Protein AF-A0A1I7VAX4-F1 (afdb_monomer_lite)

Foldseek 3Di:
DDPDQPLPPPCPPPPCSVVCCVPPSPVVVVVVCVVVVVVVVCCVVVVVVVVVVLVCLQLLHDPVRCVVCVVVCVVDVDDRDPQRPHRVLSVCLVQVVPPVDDSPPSPPDPDPDDDDVSSCVSVVVSVVVVD

InterPro domains:
  IPR039859 Palmitoyltransferase PFA4/ZDHHC16/ZDHHC20/ERF2-like [PTHR12246] (30-117)

pLDDT: mean 72.29, std 15.57, range [33.81, 97.62]

Structure (mmCIF, N/CA/C/O backbone):
data_AF-A0A1I7VAX4-F1
#
_entry.id   AF-A0A1I7VAX4-F1
#
loop_
_atom_site.group_PDB
_atom_site.id
_atom_site.type_symbol
_atom_site.label_atom_id
_atom_site.label_alt_id
_atom_site.label_comp_id
_atom_site.label_asym_id
_atom_site.label_entity_id
_atom_site.label_seq_id
_atom_site.pdbx_PDB_ins_code
_atom_site.Cartn_x
_atom_site.Cartn_y
_atom_site.Cartn_z
_atom_site.occupancy
_atom_site.B_iso_or_equiv
_atom_site.auth_seq_id
_atom_site.auth_comp_id
_atom_site.auth_asym_id
_atom_site.auth_atom_id
_atom_site.pdbx_PDB_model_num
ATOM 1 N N . MET A 1 1 ? 34.278 -14.606 -21.447 1.00 36.19 1 MET A N 1
ATOM 2 C CA . MET A 1 1 ? 32.809 -14.586 -21.288 1.00 36.19 1 MET A CA 1
ATOM 3 C C . MET A 1 1 ? 32.265 -13.530 -22.229 1.00 36.19 1 MET A C 1
ATOM 5 O O . MET A 1 1 ? 32.415 -12.346 -21.963 1.00 36.19 1 MET A O 1
ATOM 9 N N . SER A 1 2 ? 31.776 -13.953 -23.388 1.00 42.28 2 SER A N 1
ATOM 10 C CA . SER A 1 2 ? 31.262 -13.067 -24.431 1.00 42.28 2 SER A CA 1
ATOM 11 C C . SER A 1 2 ? 29.978 -12.419 -23.920 1.00 42.28 2 SER A C 1
ATOM 13 O O . SER A 1 2 ? 29.007 -13.123 -23.649 1.00 42.28 2 SER A O 1
ATOM 15 N N . VAL A 1 3 ? 29.982 -11.099 -23.735 1.00 48.50 3 VAL A N 1
ATOM 16 C CA . VAL A 1 3 ? 28.785 -10.342 -23.355 1.00 48.50 3 VAL A CA 1
ATOM 17 C C . VAL A 1 3 ? 27.817 -10.424 -24.529 1.00 48.50 3 VAL A C 1
ATOM 19 O O . VAL A 1 3 ? 27.985 -9.744 -25.538 1.00 48.50 3 VAL A O 1
ATOM 22 N N . VAL A 1 4 ? 26.840 -11.322 -24.435 1.00 54.28 4 VAL A N 1
ATOM 23 C CA . VAL A 1 4 ? 25.749 -11.397 -25.403 1.00 54.28 4 VAL A CA 1
ATOM 24 C C . VAL A 1 4 ? 24.975 -10.080 -25.285 1.00 54.28 4 VAL A C 1
ATOM 26 O O . VAL A 1 4 ? 24.513 -9.760 -24.187 1.00 54.28 4 VAL A O 1
ATOM 29 N N . PRO A 1 5 ? 24.846 -9.275 -26.355 1.00 57.50 5 PRO A N 1
ATOM 30 C CA . PRO A 1 5 ? 24.094 -8.032 -26.265 1.00 57.50 5 PRO A CA 1
ATOM 31 C C . PRO A 1 5 ? 22.640 -8.369 -25.909 1.00 57.50 5 PRO A C 1
ATOM 33 O O . PRO A 1 5 ? 22.054 -9.260 -26.522 1.00 57.50 5 PRO A O 1
ATOM 36 N N . TYR A 1 6 ? 22.046 -7.651 -24.946 1.00 57.22 6 TYR A N 1
ATOM 37 C CA . TYR A 1 6 ? 20.646 -7.816 -24.491 1.00 57.22 6 TYR A CA 1
ATOM 38 C C . TYR A 1 6 ? 19.641 -7.950 -25.661 1.00 57.22 6 TYR A C 1
ATOM 40 O O . TYR A 1 6 ? 18.642 -8.665 -25.577 1.00 57.22 6 TYR A O 1
ATOM 48 N N . CYS A 1 7 ? 19.969 -7.322 -26.792 1.00 57.69 7 CYS A N 1
ATOM 49 C CA . CYS A 1 7 ? 19.311 -7.405 -28.095 1.00 57.69 7 CYS A CA 1
ATOM 50 C C . CYS A 1 7 ? 19.153 -8.814 -28.707 1.00 57.69 7 CYS A C 1
ATOM 52 O O . CYS A 1 7 ? 18.308 -9.009 -29.588 1.00 57.69 7 CYS A O 1
ATOM 54 N N . ALA A 1 8 ? 19.953 -9.801 -28.301 1.00 57.69 8 ALA A N 1
ATOM 55 C CA . ALA A 1 8 ? 19.936 -11.141 -28.882 1.00 57.69 8 ALA A CA 1
ATOM 56 C C . ALA A 1 8 ? 18.881 -12.064 -28.252 1.00 57.69 8 ALA A C 1
ATOM 58 O O . ALA A 1 8 ? 18.288 -12.860 -28.975 1.00 57.69 8 ALA A O 1
ATOM 59 N N . GLN A 1 9 ? 18.619 -11.937 -26.945 1.00 59.72 9 GLN A N 1
ATOM 60 C CA . GLN A 1 9 ? 17.935 -12.990 -26.183 1.00 59.72 9 GLN A CA 1
ATOM 61 C C . GLN A 1 9 ? 16.553 -12.599 -25.637 1.00 59.72 9 GLN A C 1
ATOM 63 O O . GLN A 1 9 ? 15.679 -13.455 -25.570 1.00 59.72 9 GLN A O 1
ATOM 68 N N . HIS A 1 10 ? 16.314 -11.325 -25.296 1.00 61.53 10 HIS A N 1
ATOM 69 C CA . HIS A 1 10 ? 15.097 -10.919 -24.565 1.00 61.53 10 HIS A CA 1
ATOM 70 C C . HIS A 1 10 ? 14.034 -10.193 -25.411 1.00 61.53 10 HIS A C 1
ATOM 72 O O . HIS A 1 10 ? 12.956 -9.878 -24.912 1.00 61.53 10 HIS A O 1
ATOM 78 N N . LEU A 1 11 ? 14.330 -9.907 -26.685 1.00 63.66 11 LEU A N 1
ATOM 79 C CA . LEU A 1 11 ? 13.517 -9.031 -27.538 1.00 63.66 11 LEU A CA 1
ATOM 80 C C . LEU A 1 11 ? 13.087 -9.701 -28.855 1.00 63.66 11 LEU A C 1
ATOM 82 O O . LEU A 1 11 ? 12.992 -9.042 -29.887 1.00 63.66 11 LEU A O 1
ATOM 86 N N . SER A 1 12 ? 12.853 -11.016 -28.842 1.00 63.84 12 SER A N 1
ATOM 87 C CA . SER A 1 12 ? 12.431 -11.782 -30.027 1.00 63.84 12 SER A CA 1
ATOM 88 C C . SER A 1 12 ? 11.001 -11.472 -30.490 1.00 63.84 12 SER A C 1
ATOM 90 O O . SER A 1 12 ? 10.704 -11.665 -31.664 1.00 63.84 12 SER A O 1
ATOM 92 N N . LEU A 1 13 ? 10.137 -10.949 -29.609 1.00 72.12 13 LEU A N 1
ATOM 93 C CA . LEU A 1 13 ? 8.743 -10.595 -29.923 1.00 72.12 13 LEU A CA 1
ATOM 94 C C . LEU A 1 13 ? 8.529 -9.122 -30.327 1.00 72.12 13 LEU A C 1
ATOM 96 O O . LEU A 1 13 ? 7.404 -8.744 -30.648 1.00 72.12 13 LEU A O 1
ATOM 100 N N . ALA A 1 14 ? 9.560 -8.267 -30.306 1.00 71.19 14 ALA A N 1
ATOM 101 C CA . ALA A 1 14 ? 9.370 -6.845 -30.599 1.00 71.19 14 ALA A CA 1
ATOM 102 C C . ALA A 1 14 ? 9.435 -6.552 -32.114 1.00 71.19 14 ALA A C 1
ATOM 104 O O . ALA A 1 14 ? 10.460 -6.838 -32.739 1.00 71.19 14 ALA A O 1
ATOM 105 N N . PRO A 1 15 ? 8.413 -5.897 -32.702 1.00 69.69 15 PRO A N 1
ATOM 1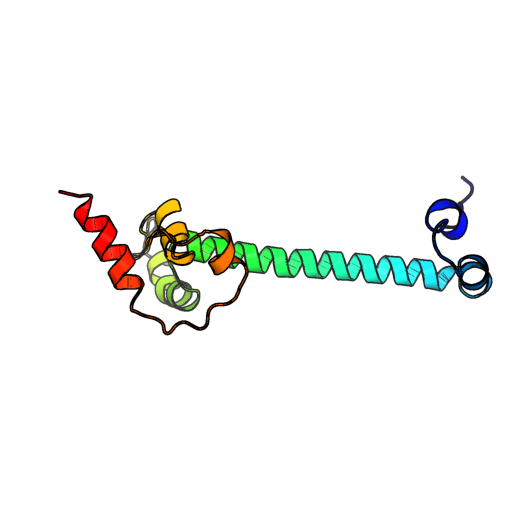06 C CA . PRO A 1 15 ? 8.332 -5.673 -34.150 1.00 69.69 15 PRO A CA 1
ATOM 107 C C . PRO A 1 15 ? 9.442 -4.775 -34.730 1.00 69.69 15 PRO A C 1
ATOM 109 O O . PRO A 1 15 ? 9.716 -4.840 -35.922 1.00 69.69 15 PRO A O 1
ATOM 112 N N . TRP A 1 16 ? 10.132 -3.981 -33.902 1.00 67.81 16 TRP A N 1
ATOM 113 C CA . TRP A 1 16 ? 11.152 -3.005 -34.333 1.00 67.81 16 TRP A CA 1
ATOM 114 C C . TRP A 1 16 ? 12.577 -3.343 -33.864 1.00 67.81 16 TRP A C 1
ATOM 116 O O . TRP A 1 16 ? 13.455 -2.477 -33.830 1.00 67.81 16 TRP A O 1
ATOM 126 N N . ARG A 1 17 ? 12.827 -4.606 -33.496 1.00 68.25 17 ARG A N 1
ATOM 127 C CA . ARG A 1 17 ? 14.089 -5.078 -32.897 1.00 68.25 17 ARG A CA 1
ATOM 128 C C . ARG A 1 17 ? 15.342 -4.658 -33.678 1.00 68.25 17 ARG A C 1
ATOM 130 O O . ARG A 1 17 ? 16.303 -4.193 -33.073 1.00 68.25 17 ARG A O 1
ATOM 137 N N . GLY A 1 18 ? 15.337 -4.820 -35.004 1.00 64.56 18 GLY A N 1
ATOM 138 C CA . GLY A 1 18 ? 16.506 -4.534 -35.846 1.00 64.56 18 GLY A CA 1
ATOM 139 C C . GLY A 1 18 ? 16.915 -3.059 -35.823 1.00 64.56 18 GLY A C 1
ATOM 140 O O . GLY A 1 18 ? 18.093 -2.745 -35.678 1.00 64.56 18 GLY A O 1
ATOM 141 N N . TRP A 1 19 ? 15.935 -2.155 -35.877 1.00 66.44 19 TRP A N 1
ATOM 142 C CA . TRP A 1 19 ? 16.170 -0.711 -35.842 1.00 66.44 19 TRP A CA 1
ATOM 143 C C . TRP A 1 19 ? 16.642 -0.241 -34.458 1.00 66.44 19 TRP A C 1
ATOM 145 O O . TRP A 1 19 ? 17.653 0.450 -34.351 1.00 66.44 19 TRP A O 1
ATOM 155 N N . LEU A 1 20 ? 15.981 -0.699 -33.388 1.00 65.69 20 LEU A N 1
ATOM 156 C CA . LEU A 1 20 ? 16.335 -0.366 -31.999 1.00 65.69 20 LEU A CA 1
ATOM 157 C C . LEU A 1 20 ? 17.767 -0.792 -31.639 1.00 65.69 20 LEU A C 1
ATOM 159 O O . LEU A 1 20 ? 18.507 -0.032 -31.014 1.00 65.69 20 LEU A O 1
ATOM 163 N N . CYS A 1 21 ? 18.169 -1.990 -32.067 1.00 67.75 21 CYS A N 1
ATOM 164 C CA . CYS A 1 21 ? 19.495 -2.530 -31.780 1.00 67.75 21 CYS A CA 1
ATOM 165 C C . CYS A 1 21 ? 20.604 -1.927 -32.651 1.00 67.75 21 CYS A C 1
ATOM 167 O O . CYS A 1 21 ? 21.754 -1.905 -32.219 1.00 67.75 21 CYS A O 1
ATOM 169 N N . SER A 1 22 ? 20.273 -1.414 -33.842 1.00 65.31 22 SER A N 1
ATOM 170 C CA . SER A 1 22 ? 21.236 -0.740 -34.719 1.00 65.31 22 SER A CA 1
ATOM 171 C C . SER A 1 22 ? 21.464 0.725 -34.348 1.00 65.31 22 SER A C 1
ATOM 173 O O . SER A 1 22 ? 22.551 1.238 -34.599 1.00 65.31 22 SER A O 1
ATOM 175 N N . LEU A 1 23 ? 20.457 1.413 -33.803 1.00 66.44 23 LEU A N 1
ATOM 176 C CA . LEU A 1 23 ? 20.520 2.861 -33.606 1.00 66.44 23 LEU A CA 1
ATOM 177 C C . LEU A 1 23 ? 20.985 3.253 -32.194 1.00 66.44 23 LEU A C 1
ATOM 179 O O . LEU A 1 23 ? 21.655 4.271 -32.049 1.00 66.44 23 LEU A O 1
ATOM 183 N N . VAL A 1 24 ? 20.645 2.478 -31.150 1.00 66.00 24 VAL A N 1
ATOM 184 C CA . VAL A 1 24 ? 20.886 2.883 -29.746 1.00 66.00 24 VAL A CA 1
ATOM 185 C C . VAL A 1 24 ? 21.041 1.700 -28.762 1.00 66.00 24 VAL A C 1
ATOM 187 O O . VAL A 1 24 ? 20.249 1.533 -27.830 1.00 66.00 24 VAL A O 1
ATOM 190 N N . PRO A 1 25 ? 22.101 0.877 -28.889 1.00 65.31 25 PRO A N 1
ATOM 191 C CA . PRO A 1 25 ? 22.306 -0.295 -28.024 1.00 65.31 25 PRO A CA 1
ATOM 192 C C . PRO A 1 25 ? 22.528 0.067 -26.541 1.00 65.31 25 PRO A C 1
ATOM 194 O O . PRO A 1 25 ? 22.026 -0.614 -25.642 1.00 65.31 25 PRO A O 1
ATOM 197 N N . ASN A 1 26 ? 23.228 1.174 -26.271 1.00 65.25 26 ASN A N 1
ATOM 198 C CA . ASN A 1 26 ? 23.530 1.618 -24.905 1.00 65.25 26 ASN A CA 1
ATOM 199 C C . ASN A 1 26 ? 22.332 2.305 -24.230 1.00 65.25 26 ASN A C 1
ATOM 201 O O . ASN A 1 26 ? 22.113 2.116 -23.036 1.00 65.25 26 ASN A O 1
ATOM 205 N N . LEU A 1 27 ? 21.521 3.065 -24.980 1.00 68.19 27 LEU A N 1
ATOM 206 C CA . LEU A 1 27 ? 20.349 3.742 -24.410 1.00 68.19 27 LEU A CA 1
ATOM 207 C C . LEU A 1 27 ? 19.220 2.764 -24.084 1.00 68.19 27 LEU A C 1
ATOM 209 O O . LEU A 1 27 ? 18.545 2.957 -23.078 1.00 68.19 27 LEU A O 1
ATOM 213 N N . LEU A 1 28 ? 19.035 1.702 -24.879 1.00 72.00 28 LEU A N 1
ATOM 214 C CA . LEU A 1 28 ? 17.999 0.699 -24.619 1.00 72.00 28 LEU A CA 1
ATOM 215 C C . LEU A 1 28 ? 18.229 -0.011 -23.276 1.00 72.00 28 LEU A C 1
ATOM 217 O O . LEU A 1 28 ? 17.300 -0.164 -22.487 1.00 72.00 28 LEU A O 1
ATOM 221 N N . THR A 1 29 ? 19.479 -0.383 -22.989 1.00 73.44 29 THR A N 1
ATOM 222 C CA . THR A 1 29 ? 19.853 -1.025 -21.719 1.00 73.44 29 THR A CA 1
ATOM 223 C C . THR A 1 29 ? 19.641 -0.071 -20.540 1.00 73.44 29 THR A C 1
ATOM 225 O O . THR A 1 29 ? 19.002 -0.442 -19.557 1.00 73.44 29 THR A O 1
ATOM 228 N N . SER A 1 30 ? 20.088 1.184 -20.657 1.00 79.81 30 SER A N 1
ATOM 229 C CA . SER A 1 30 ? 19.883 2.208 -19.622 1.00 79.81 30 SER A CA 1
ATOM 230 C C . SER A 1 30 ? 18.403 2.524 -19.380 1.00 79.81 30 SER A C 1
ATOM 232 O O . SER A 1 30 ? 17.992 2.676 -18.232 1.00 79.81 30 SER A O 1
ATOM 234 N N . TYR A 1 31 ? 17.588 2.576 -20.437 1.00 83.50 31 TYR A N 1
ATOM 235 C CA . TYR A 1 31 ? 16.145 2.809 -20.348 1.00 83.50 31 TYR A CA 1
ATOM 236 C C . TYR A 1 31 ? 15.423 1.664 -19.634 1.00 83.50 31 TYR A C 1
ATOM 238 O O . TYR A 1 31 ? 14.620 1.908 -18.738 1.00 83.50 31 TYR A O 1
ATOM 246 N N . ILE A 1 32 ? 15.743 0.415 -19.981 1.00 82.56 32 ILE A N 1
ATOM 247 C CA . ILE A 1 32 ? 15.177 -0.767 -19.321 1.00 82.56 32 ILE A CA 1
ATOM 248 C C . ILE A 1 32 ? 15.547 -0.758 -17.833 1.00 82.56 32 ILE A C 1
ATOM 250 O O . ILE A 1 32 ? 14.658 -0.849 -16.987 1.00 82.56 32 ILE A O 1
ATOM 254 N N . CYS A 1 33 ? 16.828 -0.568 -17.497 1.00 85.06 33 CYS A N 1
ATOM 255 C CA . CYS A 1 33 ? 17.269 -0.463 -16.104 1.00 85.06 33 CYS A CA 1
ATOM 256 C C . CYS A 1 33 ? 16.537 0.657 -15.350 1.00 85.06 33 CYS A C 1
ATOM 258 O O . CYS A 1 33 ? 16.126 0.461 -14.208 1.00 85.06 33 CYS A O 1
ATOM 260 N N . PHE A 1 34 ? 16.325 1.806 -15.995 1.00 89.00 34 PHE A N 1
ATOM 261 C CA . PHE A 1 34 ? 15.595 2.927 -15.411 1.00 89.00 34 PHE A CA 1
ATOM 262 C C . PHE A 1 34 ? 14.119 2.596 -15.149 1.00 89.00 34 PHE A C 1
ATOM 264 O O . PHE A 1 34 ? 13.641 2.814 -14.039 1.00 89.00 34 PHE A O 1
ATOM 271 N N . VAL A 1 35 ? 13.401 2.033 -16.126 1.00 91.50 35 VAL A N 1
ATOM 272 C CA . VAL A 1 35 ? 11.972 1.695 -15.987 1.00 91.50 35 VAL A CA 1
ATOM 273 C C . VAL A 1 35 ? 11.755 0.621 -14.923 1.00 91.50 35 VAL A C 1
ATOM 275 O O . VAL A 1 35 ? 10.890 0.786 -14.063 1.00 91.50 35 VAL A O 1
ATOM 278 N N . TYR A 1 36 ? 12.553 -0.450 -14.933 1.00 89.06 36 TYR A N 1
ATOM 279 C CA . TYR A 1 36 ? 12.465 -1.491 -13.905 1.00 89.06 36 TYR A CA 1
ATOM 280 C C . TYR A 1 36 ? 12.869 -0.965 -12.524 1.00 89.06 36 TYR A C 1
ATOM 282 O O . TYR A 1 36 ? 12.214 -1.297 -11.536 1.00 89.06 36 TYR A O 1
ATOM 290 N N . GLY A 1 37 ? 13.891 -0.107 -12.446 1.00 94.38 37 GLY A N 1
ATOM 291 C CA . GLY A 1 37 ? 14.290 0.547 -11.200 1.00 94.38 37 GLY A CA 1
ATOM 292 C C . GLY A 1 37 ? 13.188 1.444 -10.634 1.00 94.38 37 GLY A C 1
ATOM 293 O 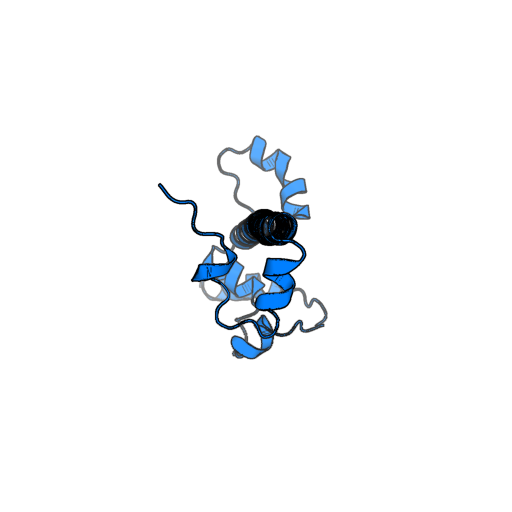O . GLY A 1 37 ? 12.881 1.371 -9.445 1.00 94.38 37 GLY A O 1
ATOM 294 N N . LEU A 1 38 ? 12.536 2.235 -11.486 1.00 96.44 38 LEU A N 1
ATOM 295 C CA . LEU A 1 38 ? 11.419 3.097 -11.104 1.00 96.44 38 LEU A CA 1
ATOM 296 C C . LEU A 1 38 ? 10.213 2.264 -10.652 1.00 96.44 38 LEU A C 1
ATOM 298 O O . LEU A 1 38 ? 9.641 2.541 -9.599 1.00 96.44 38 LEU A O 1
ATOM 302 N N . ALA A 1 39 ? 9.857 1.212 -11.392 1.00 96.62 39 ALA A N 1
ATOM 303 C CA . ALA A 1 39 ? 8.774 0.307 -11.013 1.00 96.62 39 ALA A CA 1
ATOM 304 C C . ALA A 1 39 ? 9.036 -0.363 -9.654 1.00 96.62 39 ALA A C 1
ATOM 306 O O . ALA A 1 39 ? 8.140 -0.406 -8.810 1.00 96.62 39 ALA A O 1
ATOM 307 N N . ALA A 1 40 ? 10.266 -0.825 -9.408 1.00 96.31 40 ALA A N 1
ATOM 308 C CA . ALA A 1 40 ? 10.663 -1.394 -8.122 1.00 96.31 40 ALA A CA 1
ATOM 309 C C . ALA A 1 40 ? 10.594 -0.358 -6.988 1.00 96.31 40 ALA A C 1
ATOM 311 O O . ALA A 1 40 ? 10.064 -0.652 -5.917 1.00 96.31 40 ALA A O 1
ATOM 312 N N . LEU A 1 41 ? 11.064 0.870 -7.228 1.00 97.50 41 LEU A N 1
ATOM 313 C CA . LEU A 1 41 ? 10.990 1.960 -6.254 1.00 97.50 41 LEU A CA 1
ATOM 314 C C . LEU A 1 41 ? 9.537 2.286 -5.883 1.00 97.50 41 LEU A C 1
ATOM 316 O O . LEU A 1 41 ? 9.206 2.374 -4.700 1.00 97.50 41 LEU A O 1
ATOM 320 N N . LEU A 1 42 ? 8.661 2.422 -6.881 1.00 97.62 42 LEU A N 1
ATOM 321 C CA . LEU A 1 42 ? 7.235 2.656 -6.655 1.00 97.62 42 LEU A CA 1
ATOM 322 C C . LEU A 1 42 ? 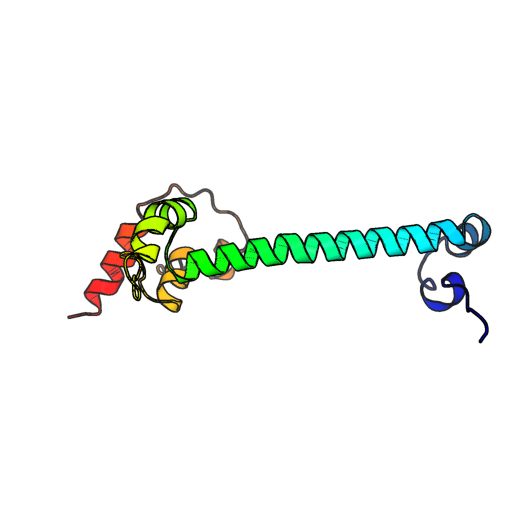6.593 1.503 -5.889 1.00 97.62 42 LEU A C 1
ATOM 324 O O . LEU A 1 42 ? 5.839 1.749 -4.950 1.00 97.62 42 LEU A O 1
ATOM 328 N N . PHE A 1 43 ? 6.916 0.260 -6.249 1.00 97.25 43 PHE A N 1
ATOM 329 C CA . PHE A 1 43 ? 6.419 -0.919 -5.549 1.00 97.25 43 PHE A CA 1
ATOM 330 C C . PHE A 1 43 ? 6.807 -0.903 -4.065 1.00 97.25 43 PHE A C 1
ATOM 332 O O . PHE A 1 43 ? 5.964 -1.171 -3.212 1.00 97.25 43 PHE A O 1
ATOM 339 N N . ILE A 1 44 ? 8.047 -0.523 -3.740 1.00 97.19 44 ILE A N 1
ATOM 340 C CA . ILE A 1 44 ? 8.514 -0.419 -2.351 1.00 97.19 44 ILE A CA 1
ATOM 341 C C . ILE A 1 44 ? 7.773 0.694 -1.605 1.00 97.19 44 ILE A C 1
ATOM 343 O O . ILE A 1 44 ? 7.228 0.445 -0.531 1.00 97.19 44 ILE A O 1
ATOM 347 N N . ILE A 1 45 ? 7.713 1.906 -2.165 1.00 97.38 45 ILE A N 1
ATOM 348 C CA . ILE A 1 45 ? 7.086 3.061 -1.501 1.00 97.38 45 ILE A CA 1
ATOM 349 C C . ILE A 1 45 ? 5.595 2.801 -1.260 1.00 97.38 45 ILE A C 1
ATOM 351 O O . ILE A 1 45 ? 5.104 2.958 -0.139 1.00 97.38 45 ILE A O 1
ATOM 355 N N . LEU A 1 46 ? 4.876 2.366 -2.296 1.00 97.19 46 LEU A N 1
ATOM 356 C CA . LEU A 1 46 ? 3.448 2.069 -2.201 1.00 97.19 46 LEU A CA 1
ATOM 357 C C . LEU A 1 46 ? 3.189 0.852 -1.314 1.00 97.19 46 LEU A C 1
ATOM 359 O O . LEU A 1 46 ? 2.230 0.862 -0.547 1.00 97.19 46 LEU A O 1
ATOM 363 N N . GLY A 1 47 ? 4.052 -0.164 -1.366 1.00 96.38 47 GLY A N 1
ATOM 364 C CA . GLY A 1 47 ? 3.967 -1.342 -0.510 1.00 96.38 47 GLY A CA 1
ATOM 365 C C . GLY A 1 47 ? 4.128 -0.997 0.970 1.00 96.38 47 GLY A C 1
ATOM 366 O O . GLY A 1 47 ? 3.310 -1.415 1.788 1.00 96.38 47 GLY A O 1
ATOM 367 N N . MET A 1 48 ? 5.121 -0.174 1.322 1.00 96.50 48 MET A N 1
ATOM 368 C CA . MET A 1 48 ? 5.312 0.311 2.694 1.00 96.50 48 MET A CA 1
ATOM 369 C C . MET A 1 48 ? 4.130 1.160 3.162 1.00 96.50 48 MET A C 1
ATOM 371 O O . MET A 1 48 ? 3.636 0.978 4.276 1.00 96.50 48 MET A O 1
ATOM 375 N N . PHE A 1 49 ? 3.642 2.058 2.305 1.00 95.25 49 PHE A N 1
ATOM 376 C CA . PHE A 1 49 ? 2.477 2.876 2.619 1.00 95.25 49 PHE A CA 1
ATOM 377 C C . PHE A 1 49 ? 1.218 2.018 2.813 1.00 95.25 49 PHE A C 1
ATOM 379 O O . PHE A 1 49 ? 0.480 2.207 3.780 1.00 95.25 49 PHE A O 1
ATOM 386 N N . ALA A 1 50 ? 0.989 1.022 1.957 1.00 93.56 50 ALA A N 1
ATOM 387 C CA . ALA A 1 50 ? -0.115 0.080 2.098 1.00 93.56 50 ALA A CA 1
ATOM 388 C C . ALA A 1 50 ? 0.009 -0.742 3.388 1.00 93.56 50 ALA A C 1
ATOM 390 O O . ALA A 1 50 ? -0.961 -0.843 4.135 1.00 93.56 50 ALA A O 1
ATOM 391 N N . ALA A 1 51 ? 1.199 -1.263 3.702 1.00 93.62 51 ALA A N 1
ATOM 392 C CA . ALA A 1 51 ? 1.454 -2.000 4.939 1.00 93.62 51 ALA A CA 1
ATOM 393 C C . ALA A 1 51 ? 1.157 -1.163 6.188 1.00 93.62 51 ALA A C 1
ATOM 395 O O . ALA A 1 51 ? 0.540 -1.658 7.132 1.00 93.62 51 ALA A O 1
ATOM 396 N N . TRP A 1 52 ? 1.516 0.121 6.168 1.00 93.00 52 TRP A N 1
ATOM 397 C CA . TRP A 1 52 ? 1.174 1.045 7.244 1.00 93.00 52 TRP A CA 1
ATOM 398 C C . TRP A 1 52 ? -0.341 1.209 7.411 1.00 93.00 52 TRP A C 1
ATOM 400 O O . TRP A 1 52 ? -0.858 1.132 8.524 1.00 93.00 52 TRP A O 1
ATOM 410 N N . ASN A 1 53 ? -1.075 1.361 6.308 1.00 91.06 53 ASN A N 1
ATOM 411 C CA . A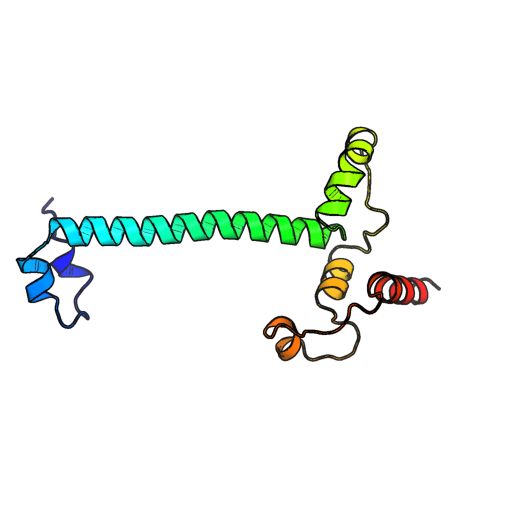SN A 1 53 ? -2.536 1.442 6.346 1.00 91.06 53 ASN A CA 1
ATOM 412 C C . ASN A 1 53 ? -3.170 0.134 6.851 1.00 91.06 53 ASN A C 1
ATOM 414 O O . ASN A 1 53 ? -4.076 0.180 7.679 1.00 91.06 53 ASN A O 1
ATOM 418 N N . MET A 1 54 ? -2.661 -1.028 6.432 1.00 89.88 54 MET A N 1
ATOM 419 C CA . MET A 1 54 ? -3.110 -2.335 6.935 1.00 89.88 54 MET A CA 1
ATOM 420 C C . MET A 1 54 ? -2.903 -2.476 8.448 1.00 89.88 54 MET A C 1
ATOM 422 O O . MET A 1 54 ? -3.750 -3.041 9.140 1.00 89.88 54 MET A O 1
ATOM 426 N N . TYR A 1 55 ? -1.796 -1.943 8.969 1.00 90.38 55 TYR A N 1
ATOM 427 C CA . TYR A 1 55 ? -1.511 -1.915 10.402 1.00 90.38 55 TYR A CA 1
ATOM 428 C C . TYR A 1 55 ? -2.454 -0.983 11.180 1.00 90.38 55 TYR A C 1
ATOM 430 O O . TYR A 1 55 ? -2.917 -1.333 12.261 1.00 90.38 55 TYR A O 1
ATOM 438 N N . LEU A 1 56 ? -2.793 0.185 10.636 1.00 88.50 56 LEU A N 1
ATOM 439 C CA . LEU A 1 56 ? -3.770 1.077 11.270 1.00 88.50 56 LEU A CA 1
ATOM 440 C C . LEU A 1 56 ? -5.168 0.443 11.321 1.00 88.50 56 LEU A C 1
ATOM 442 O O . LEU A 1 56 ? -5.815 0.449 12.371 1.00 88.50 56 LEU A O 1
ATOM 446 N N . ILE A 1 57 ? -5.589 -0.188 10.218 1.00 86.75 57 ILE A N 1
ATOM 447 C CA . ILE A 1 57 ? -6.858 -0.924 10.140 1.00 86.75 57 ILE A CA 1
ATOM 448 C C . ILE A 1 57 ? -6.884 -2.054 11.168 1.00 86.75 57 ILE A C 1
ATOM 450 O O . ILE A 1 57 ? -7.890 -2.231 11.846 1.00 86.75 57 ILE A O 1
ATOM 454 N N . SER A 1 58 ? -5.786 -2.796 11.333 1.00 85.88 58 SER A N 1
ATOM 455 C CA . SER A 1 58 ? -5.754 -3.938 12.248 1.00 85.88 58 SER A CA 1
ATOM 456 C C . SER A 1 58 ? -5.897 -3.563 13.725 1.00 85.88 58 SER A C 1
ATOM 458 O O . SER A 1 58 ? -6.407 -4.380 14.487 1.00 85.88 58 SER A O 1
ATOM 460 N N . ILE A 1 59 ? -5.513 -2.344 14.118 1.00 84.12 59 ILE A N 1
ATOM 461 C CA . ILE A 1 59 ? -5.685 -1.808 15.484 1.00 84.12 59 ILE A CA 1
ATOM 462 C C . ILE A 1 59 ? -7.041 -1.091 15.638 1.00 84.12 59 ILE A C 1
ATOM 464 O O . ILE A 1 59 ? -7.464 -0.794 16.753 1.00 84.12 59 ILE A O 1
ATOM 468 N N . GLY A 1 60 ? -7.751 -0.835 14.535 1.00 81.00 60 GLY A N 1
ATOM 469 C CA . GLY A 1 60 ? -9.028 -0.120 14.551 1.00 81.00 60 GLY A CA 1
ATOM 470 C C . GLY A 1 60 ? -8.870 1.394 14.727 1.00 81.00 60 GLY A C 1
ATOM 471 O O . GLY A 1 60 ? -9.774 2.053 15.244 1.00 81.00 60 GLY A O 1
ATOM 472 N N . GLU A 1 61 ? -7.730 1.959 14.314 1.00 84.00 61 GLU A N 1
ATOM 473 C CA . GLU A 1 61 ? -7.440 3.394 14.428 1.00 84.00 61 GLU A CA 1
ATOM 474 C C . GLU A 1 61 ? -7.257 4.067 13.074 1.00 84.00 61 GLU A C 1
ATOM 476 O O . GLU A 1 61 ? -6.741 3.485 12.121 1.00 84.00 61 GLU A O 1
ATOM 481 N N . THR A 1 62 ? -7.627 5.344 13.005 1.00 85.75 62 THR A N 1
ATOM 482 C CA . THR A 1 62 ? -7.240 6.206 11.886 1.00 85.75 62 THR A CA 1
ATOM 483 C C . THR A 1 62 ? -5.841 6.784 12.117 1.00 85.75 62 THR A C 1
ATOM 485 O O . THR A 1 62 ? -5.349 6.822 13.243 1.00 85.75 62 THR A O 1
ATOM 488 N N . PHE A 1 63 ? -5.179 7.279 11.065 1.00 86.19 63 PHE A N 1
ATOM 489 C CA . PHE A 1 63 ? -3.867 7.928 11.211 1.00 86.19 63 PHE A CA 1
ATOM 490 C C . PHE A 1 63 ? -3.907 9.135 12.167 1.00 86.19 63 PHE A C 1
ATOM 492 O O . PHE A 1 63 ? -2.968 9.355 12.933 1.00 86.19 63 PHE A O 1
ATOM 499 N N . VAL A 1 64 ? -5.013 9.884 12.155 1.00 86.31 64 VAL A N 1
ATOM 500 C CA . VAL A 1 64 ? -5.246 11.017 13.062 1.00 86.31 64 VAL A CA 1
ATOM 501 C C . VAL A 1 64 ? -5.371 10.532 14.508 1.00 86.31 64 VAL A C 1
ATOM 503 O O . VAL A 1 64 ? -4.672 11.048 15.380 1.00 86.31 64 VAL A O 1
ATOM 506 N N . ASP A 1 65 ? -6.169 9.488 14.753 1.00 85.31 65 ASP A N 1
ATOM 507 C CA . ASP A 1 65 ? -6.297 8.884 16.087 1.00 85.31 65 ASP A CA 1
ATOM 508 C C . ASP A 1 65 ? -4.950 8.330 16.582 1.00 85.31 65 ASP A C 1
ATOM 510 O O . ASP A 1 65 ? -4.561 8.550 17.728 1.00 85.31 65 ASP A O 1
ATOM 514 N N . TYR A 1 66 ? -4.181 7.672 15.707 1.00 86.94 66 TYR A N 1
ATOM 515 C CA . TYR A 1 66 ? -2.856 7.128 16.023 1.00 86.94 66 TYR A CA 1
ATOM 516 C C . TYR A 1 66 ? -1.890 8.216 16.527 1.00 86.94 66 TYR A C 1
ATOM 518 O O . TYR A 1 66 ? -1.108 7.977 17.459 1.00 86.94 66 TYR A O 1
ATOM 526 N N . LEU A 1 67 ? -1.927 9.400 15.904 1.00 87.06 67 LEU A N 1
ATOM 527 C CA . LEU A 1 67 ? -1.135 10.572 16.288 1.00 87.06 67 LEU A CA 1
ATOM 528 C C . LEU A 1 67 ? -1.595 11.144 17.630 1.00 87.06 67 LEU A C 1
ATOM 530 O O . LEU A 1 67 ? -0.755 11.405 18.493 1.00 87.06 67 LEU A O 1
ATOM 534 N N . GLN A 1 68 ? -2.906 11.278 17.830 1.00 87.50 68 GLN A N 1
ATOM 535 C CA . GLN A 1 68 ? -3.481 11.768 19.083 1.00 87.50 68 GLN A CA 1
ATOM 536 C C . GLN A 1 68 ? -3.160 10.837 20.263 1.00 87.50 68 GLN A C 1
ATOM 538 O O . GLN A 1 68 ? -2.839 11.293 21.362 1.00 87.50 68 GLN A O 1
ATOM 543 N N . HIS A 1 69 ? -3.155 9.523 20.037 1.00 85.06 69 HIS A N 1
ATOM 544 C CA . HIS A 1 69 ? -2.848 8.535 21.070 1.00 85.06 69 HIS A CA 1
ATOM 545 C C . HIS A 1 69 ? -1.348 8.273 21.288 1.00 85.06 69 HIS A C 1
ATOM 547 O O . HIS A 1 69 ? -0.969 7.447 22.128 1.00 85.06 69 HIS A O 1
ATOM 553 N N . ARG A 1 70 ? -0.459 8.967 20.567 1.00 85.06 70 ARG A N 1
ATOM 554 C CA . ARG A 1 70 ? 0.997 8.753 20.641 1.00 85.06 70 ARG A CA 1
ATOM 555 C C . ARG A 1 70 ? 1.555 8.936 22.055 1.00 85.06 70 ARG A C 1
ATOM 557 O O . ARG A 1 70 ? 2.457 8.199 22.458 1.00 85.06 70 ARG A O 1
ATOM 564 N N . ASP A 1 71 ? 1.036 9.902 22.804 1.00 84.56 71 ASP A N 1
ATOM 565 C CA . ASP A 1 71 ? 1.536 10.209 24.148 1.00 84.56 71 ASP A CA 1
ATOM 566 C C . ASP A 1 71 ? 1.003 9.234 25.202 1.00 84.56 71 ASP A C 1
ATOM 568 O O . ASP A 1 71 ? 1.740 8.841 26.107 1.00 84.56 71 ASP A O 1
ATOM 572 N N . TYR A 1 72 ? -0.228 8.745 25.034 1.00 83.81 72 TYR A N 1
ATOM 573 C CA . TYR A 1 72 ? -0.796 7.690 25.876 1.00 83.81 72 TYR A CA 1
ATOM 574 C C . TYR A 1 72 ? -0.034 6.370 25.715 1.00 83.81 72 TYR A C 1
ATOM 576 O O . TYR A 1 72 ? 0.321 5.744 26.715 1.00 83.81 72 TYR A O 1
ATOM 584 N N . ARG A 1 73 ? 0.326 5.997 24.479 1.00 80.19 73 ARG A N 1
ATOM 585 C CA . ARG A 1 73 ? 1.146 4.803 24.209 1.00 80.19 73 ARG A CA 1
ATOM 586 C C . ARG A 1 73 ? 2.548 4.862 24.789 1.00 80.19 73 ARG A C 1
ATOM 588 O O . ARG A 1 73 ? 3.073 3.838 25.202 1.00 80.19 73 ARG A O 1
ATOM 595 N N . ARG A 1 74 ? 3.160 6.047 24.838 1.00 82.19 74 ARG A N 1
ATOM 596 C CA . ARG A 1 74 ? 4.471 6.206 25.484 1.00 82.19 74 ARG A CA 1
ATOM 597 C C . ARG A 1 74 ? 4.392 6.058 27.003 1.00 82.19 74 ARG A C 1
ATOM 599 O O . ARG A 1 74 ? 5.360 5.618 27.609 1.00 82.19 74 ARG A O 1
ATOM 606 N N . ARG A 1 75 ? 3.258 6.418 27.613 1.00 83.56 75 ARG A N 1
ATOM 607 C CA . ARG A 1 75 ? 3.055 6.332 29.069 1.00 83.56 75 ARG A CA 1
ATOM 608 C C . ARG A 1 75 ? 2.597 4.952 29.539 1.00 83.56 75 ARG A C 1
ATOM 610 O O . ARG A 1 75 ? 2.915 4.568 30.658 1.00 83.56 75 ARG A O 1
ATOM 617 N N . GLN A 1 76 ? 1.859 4.209 28.717 1.00 81.06 76 GLN A N 1
ATOM 618 C CA . GLN A 1 76 ? 1.342 2.887 29.068 1.00 81.06 76 GLN A CA 1
ATOM 619 C C . GLN A 1 76 ? 1.998 1.792 28.223 1.00 81.06 76 GLN A C 1
ATOM 621 O O . GLN A 1 76 ? 1.732 1.668 27.032 1.00 81.06 76 GLN A O 1
ATOM 626 N N . GLN A 1 77 ? 2.780 0.929 28.880 1.00 69.00 77 GLN A N 1
ATOM 627 C CA . GLN A 1 77 ? 3.458 -0.225 28.268 1.00 69.00 77 GLN A CA 1
ATOM 628 C C . GLN A 1 77 ? 2.519 -1.180 27.508 1.00 69.00 77 GLN A C 1
ATOM 630 O O . GLN A 1 77 ? 2.956 -1.871 26.594 1.00 69.00 77 GLN A O 1
ATOM 635 N N . ARG A 1 78 ? 1.230 -1.226 27.872 1.00 75.69 78 ARG A N 1
ATOM 636 C CA . ARG A 1 78 ? 0.232 -2.122 27.267 1.00 75.69 78 ARG A CA 1
ATOM 637 C C . ARG A 1 78 ? -1.038 -1.387 26.850 1.00 75.69 78 ARG A C 1
ATOM 639 O O . ARG A 1 78 ? -2.145 -1.874 27.064 1.00 75.69 78 ARG A O 1
ATOM 646 N N . TRP A 1 79 ? -0.870 -0.189 26.295 1.00 73.88 79 TRP A N 1
ATOM 647 C CA . TRP A 1 79 ? -1.992 0.583 25.781 1.00 73.88 79 TRP A CA 1
ATOM 648 C C . TRP A 1 79 ? -2.643 -0.139 24.600 1.00 73.88 79 TRP A C 1
ATOM 650 O O . TRP A 1 79 ? -1.973 -0.513 23.634 1.00 73.88 79 TRP A O 1
ATOM 660 N N . ARG A 1 80 ? -3.959 -0.313 24.683 1.00 73.19 80 ARG A N 1
ATOM 661 C CA . ARG A 1 80 ? -4.788 -0.882 23.627 1.00 73.19 80 ARG A CA 1
ATOM 662 C C . ARG A 1 80 ? -5.797 0.175 23.207 1.00 73.19 80 ARG A C 1
ATOM 664 O O . ARG A 1 80 ? -6.343 0.859 24.074 1.00 73.19 80 ARG A O 1
ATOM 671 N N . SER A 1 81 ? -6.013 0.332 21.902 1.00 73.62 81 SER A N 1
ATOM 672 C CA . SER A 1 81 ? -6.968 1.329 21.424 1.00 73.62 81 SER A CA 1
ATOM 673 C C . SER A 1 81 ? -8.363 1.008 21.971 1.00 73.62 81 SER A C 1
ATOM 675 O O . SER A 1 81 ? -8.790 -0.145 21.878 1.00 73.62 81 SER A O 1
ATOM 677 N N . PRO A 1 82 ? -9.115 1.999 22.487 1.00 71.25 82 PRO A N 1
ATOM 678 C CA . PRO A 1 82 ? -10.510 1.818 22.903 1.00 71.25 82 PRO A CA 1
ATOM 679 C C . PRO A 1 82 ? -11.443 1.342 21.776 1.00 71.25 82 PRO A C 1
ATOM 681 O O . PRO A 1 82 ? -12.595 0.985 22.033 1.00 71.25 82 PRO A O 1
ATOM 684 N N . ASN A 1 83 ? -10.964 1.398 20.530 1.00 69.56 83 ASN A N 1
ATOM 685 C CA . ASN A 1 83 ? -11.704 1.061 19.316 1.00 69.56 83 ASN A CA 1
ATOM 686 C C . ASN A 1 83 ? -11.274 -0.275 18.703 1.00 69.56 83 ASN A C 1
ATOM 688 O O . ASN A 1 83 ? -11.822 -0.655 17.672 1.00 69.56 83 ASN A O 1
ATOM 692 N N . ASP A 1 84 ? -10.316 -0.973 19.316 1.00 79.44 84 ASP A N 1
ATOM 693 C CA . ASP A 1 84 ? -9.874 -2.282 18.850 1.00 79.44 84 ASP A CA 1
ATOM 694 C C . ASP A 1 84 ? -10.951 -3.335 19.158 1.00 79.44 84 ASP A C 1
ATOM 696 O O . ASP A 1 84 ? -11.157 -3.704 20.317 1.00 79.44 84 ASP A O 1
ATOM 700 N N . LEU A 1 85 ? -11.643 -3.814 18.120 1.00 76.94 85 LEU A N 1
ATOM 701 C CA . LEU A 1 85 ? -12.635 -4.893 18.205 1.00 76.94 85 LEU A CA 1
ATOM 702 C C . LEU A 1 85 ? -11.997 -6.281 18.002 1.00 76.94 85 LEU A C 1
ATOM 704 O O . LEU A 1 85 ? -12.690 -7.287 18.131 1.00 76.94 85 LEU A O 1
ATOM 708 N N . GLY A 1 86 ? -10.695 -6.345 17.693 1.00 81.50 86 GLY A N 1
ATOM 709 C CA . GLY A 1 86 ? -9.991 -7.552 17.256 1.00 81.50 86 GLY A CA 1
ATOM 710 C C . GLY A 1 86 ? -9.643 -7.520 15.766 1.00 81.50 86 GLY A C 1
ATOM 711 O O . GLY A 1 86 ? -10.307 -6.865 14.969 1.00 81.50 86 GLY A O 1
ATOM 712 N N . PHE A 1 87 ? -8.587 -8.242 15.366 1.00 80.50 87 PHE A N 1
ATOM 713 C CA . PHE A 1 87 ? -8.055 -8.199 13.996 1.00 80.50 87 PHE A CA 1
ATOM 714 C C . PHE A 1 87 ? -9.140 -8.490 12.948 1.00 80.50 87 PHE A C 1
ATOM 716 O O . PHE A 1 87 ? -9.367 -7.691 12.044 1.00 80.50 87 PHE A O 1
ATOM 723 N N . VAL A 1 88 ? -9.852 -9.611 13.080 1.00 79.94 88 VAL A N 1
ATOM 724 C CA . VAL A 1 88 ? -10.846 -10.046 12.088 1.00 79.94 88 VAL A CA 1
ATOM 725 C C . VAL A 1 88 ? -12.035 -9.083 12.042 1.00 79.94 88 VAL A C 1
ATOM 727 O O . VAL A 1 88 ? -12.515 -8.738 10.963 1.00 79.94 88 VAL A O 1
ATOM 730 N N . GLU A 1 89 ? -12.485 -8.602 13.194 1.00 78.88 89 GLU A N 1
ATOM 731 C CA . GLU A 1 89 ? -13.632 -7.711 13.356 1.00 78.88 89 GLU A CA 1
ATOM 732 C C . GLU A 1 89 ? -13.334 -6.308 12.822 1.00 78.88 89 GLU A C 1
ATOM 734 O O . GLU A 1 89 ? -14.175 -5.735 12.124 1.00 78.88 89 GLU A O 1
ATOM 739 N N . ASN A 1 90 ? -12.128 -5.791 13.065 1.00 82.38 90 ASN A N 1
ATOM 740 C CA . ASN A 1 90 ? -11.662 -4.515 12.525 1.00 82.38 90 ASN A CA 1
ATOM 741 C C . ASN A 1 90 ? -11.636 -4.557 10.989 1.00 82.38 90 ASN A C 1
ATOM 743 O O . ASN A 1 90 ? -12.169 -3.662 10.328 1.00 82.38 90 ASN A O 1
ATOM 747 N N . TRP A 1 91 ? -11.113 -5.643 10.409 1.00 80.31 91 TRP A N 1
ATOM 748 C CA . TRP A 1 91 ? -11.103 -5.849 8.958 1.00 80.31 91 TRP A CA 1
ATOM 749 C C . TRP A 1 91 ? -12.509 -6.043 8.376 1.00 80.31 91 TRP A C 1
ATOM 751 O O . TRP A 1 91 ? -12.837 -5.454 7.344 1.00 80.31 91 TRP A O 1
ATOM 761 N N . ARG A 1 92 ? -13.379 -6.808 9.047 1.00 77.94 92 ARG A N 1
ATOM 762 C CA . ARG A 1 92 ? -14.792 -6.968 8.654 1.00 77.94 92 ARG A CA 1
ATOM 763 C C . ARG A 1 92 ? -15.549 -5.642 8.690 1.00 77.94 92 ARG A C 1
ATOM 765 O O . ARG A 1 92 ? -16.368 -5.393 7.804 1.00 77.94 92 ARG A O 1
ATOM 772 N N . CYS A 1 93 ? -15.270 -4.800 9.685 1.00 77.19 93 CYS A N 1
ATOM 773 C CA . CYS A 1 93 ? -15.857 -3.471 9.816 1.00 77.19 93 CYS A CA 1
ATOM 774 C C . CYS A 1 93 ? -15.370 -2.527 8.707 1.00 77.19 93 CYS A C 1
ATOM 776 O O . CYS A 1 93 ? -16.189 -1.878 8.055 1.00 77.19 93 CYS A O 1
ATOM 778 N N . PHE A 1 94 ? -14.059 -2.508 8.440 1.00 77.44 94 PHE A N 1
ATOM 779 C CA . PHE A 1 94 ? -13.454 -1.703 7.376 1.00 77.44 94 PHE A CA 1
ATOM 780 C C . PHE A 1 94 ? -14.001 -2.069 5.989 1.00 77.44 94 PHE A C 1
ATOM 782 O O . PHE A 1 94 ? -14.388 -1.190 5.221 1.00 77.44 94 PHE A O 1
ATOM 789 N N . LEU A 1 95 ? -14.107 -3.368 5.693 1.00 75.19 95 LEU A N 1
ATOM 79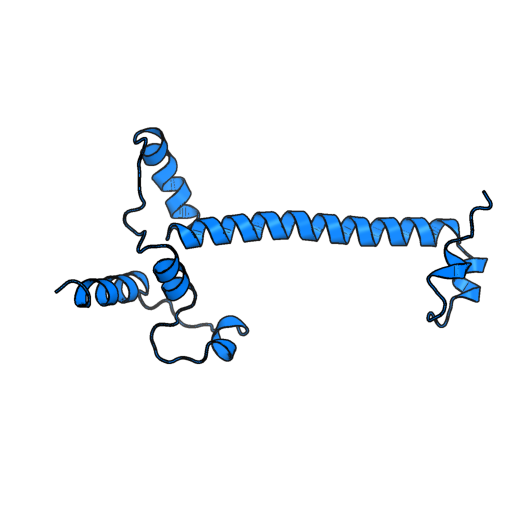0 C CA . LEU A 1 95 ? -14.638 -3.870 4.421 1.00 75.19 95 LEU A CA 1
ATOM 791 C C . LEU A 1 95 ? -16.176 -3.815 4.334 1.00 75.19 95 LEU A C 1
ATOM 793 O O . LEU A 1 95 ? -16.737 -4.047 3.266 1.00 75.19 95 LEU A O 1
ATOM 797 N N . GLY A 1 96 ? -16.878 -3.506 5.432 1.00 70.44 96 GLY A N 1
ATOM 798 C CA . GLY A 1 96 ? -18.338 -3.368 5.450 1.00 70.44 96 GLY A CA 1
ATOM 799 C C . GLY A 1 96 ? -19.106 -4.675 5.207 1.00 70.44 96 GLY A C 1
ATOM 800 O O . GLY A 1 96 ? -20.206 -4.646 4.659 1.00 70.44 96 GLY A O 1
ATOM 801 N N . LEU A 1 97 ? -18.550 -5.818 5.616 1.00 68.56 97 LEU A N 1
ATOM 802 C CA . LEU A 1 97 ? -19.043 -7.167 5.285 1.00 68.56 97 LEU A CA 1
ATOM 803 C C . LEU A 1 97 ? -20.225 -7.663 6.142 1.00 68.56 97 LEU A C 1
ATOM 805 O O . LEU A 1 97 ? -20.552 -8.845 6.107 1.00 68.56 97 LEU A O 1
ATOM 809 N N . LYS A 1 98 ? -20.868 -6.796 6.932 1.00 60.56 98 LYS A N 1
ATOM 810 C CA . LYS A 1 98 ? -21.881 -7.209 7.924 1.00 60.56 98 LYS A CA 1
ATOM 811 C C . LYS A 1 98 ? -23.322 -7.353 7.398 1.00 60.56 98 LYS A C 1
ATOM 813 O O . LYS A 1 98 ? -24.173 -7.802 8.148 1.00 60.56 98 LYS A O 1
ATOM 818 N N . GLN A 1 99 ? -23.618 -7.007 6.142 1.00 55.53 99 GLN A N 1
ATOM 819 C CA . GLN A 1 99 ? -24.997 -6.978 5.605 1.00 55.53 99 GLN A CA 1
ATOM 820 C C . GLN A 1 99 ? -25.202 -7.835 4.342 1.00 55.53 99 GLN A C 1
ATOM 822 O O . GLN A 1 99 ? -25.708 -7.324 3.346 1.00 55.53 99 GLN A O 1
ATOM 827 N N . ASP A 1 100 ? -24.777 -9.104 4.332 1.00 55.34 100 ASP A N 1
ATOM 828 C CA . ASP A 1 100 ? -25.022 -10.031 3.199 1.00 55.34 100 ASP A CA 1
ATOM 829 C C . ASP A 1 100 ? -24.564 -9.506 1.815 1.00 55.34 100 ASP A C 1
ATOM 831 O O . ASP A 1 100 ? -24.979 -9.973 0.752 1.00 55.34 100 ASP A O 1
ATOM 835 N N . ARG A 1 101 ? -23.685 -8.495 1.796 1.00 56.22 101 ARG A N 1
ATOM 836 C CA . ARG A 1 101 ? -23.268 -7.832 0.560 1.00 56.22 101 ARG A CA 1
ATOM 837 C C . ARG A 1 101 ? -22.115 -8.598 -0.065 1.00 56.22 101 ARG A C 1
ATOM 839 O O . ARG A 1 101 ? -21.083 -8.829 0.560 1.00 56.22 101 ARG A O 1
ATOM 846 N N . SER A 1 102 ? -22.283 -8.950 -1.336 1.00 56.56 102 SER A N 1
ATOM 847 C CA . SER A 1 102 ? -21.297 -9.681 -2.131 1.00 56.56 102 SER A CA 1
ATOM 848 C C . SER A 1 102 ? -19.919 -8.998 -2.103 1.00 56.56 102 SER A C 1
ATOM 850 O O . SER A 1 102 ? -19.767 -7.885 -2.618 1.00 56.56 102 SER A O 1
ATOM 852 N N . PHE A 1 103 ? -18.928 -9.716 -1.564 1.00 59.50 103 PHE A N 1
ATOM 853 C CA . PHE A 1 103 ? -17.513 -9.341 -1.389 1.00 59.50 103 PHE A CA 1
ATOM 854 C C . PHE A 1 103 ? -16.905 -8.639 -2.622 1.00 59.50 103 PHE A C 1
ATOM 856 O O . PHE A 1 103 ? -16.156 -7.676 -2.510 1.00 59.50 103 PHE A O 1
ATOM 863 N N . ILE A 1 104 ? -17.268 -9.093 -3.824 1.00 58.28 104 ILE A N 1
ATOM 864 C CA . ILE A 1 104 ? -16.610 -8.709 -5.080 1.00 58.28 104 ILE A CA 1
ATOM 865 C C . ILE A 1 104 ? -17.048 -7.322 -5.583 1.00 58.28 104 ILE A C 1
ATOM 867 O O . ILE A 1 104 ? -16.228 -6.571 -6.104 1.00 58.28 104 ILE A O 1
ATOM 871 N N . ARG A 1 105 ? -18.323 -6.937 -5.418 1.00 56.53 105 ARG A N 1
ATOM 872 C CA . ARG A 1 105 ? -18.850 -5.683 -6.001 1.00 56.53 105 ARG A CA 1
ATOM 873 C C . ARG A 1 105 ? -18.540 -4.429 -5.181 1.00 56.53 105 AR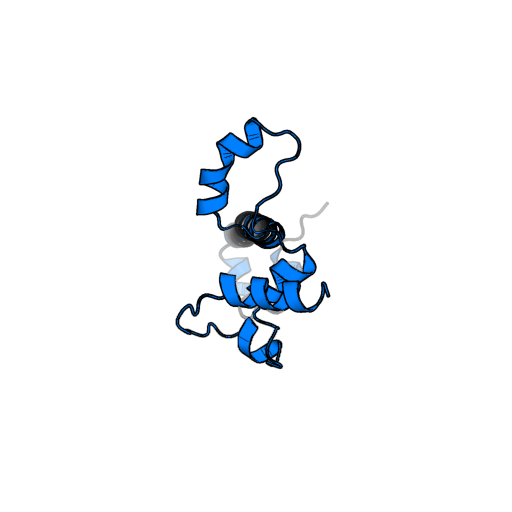G A C 1
ATOM 875 O O . ARG A 1 105 ? -18.506 -3.352 -5.758 1.00 56.53 105 ARG A O 1
ATOM 882 N N . HIS A 1 106 ? -18.341 -4.552 -3.868 1.00 56.84 106 HIS A N 1
ATOM 883 C CA . HIS A 1 106 ? -18.122 -3.400 -2.975 1.00 56.84 106 HIS A CA 1
ATOM 884 C C . HIS A 1 106 ? -16.647 -3.151 -2.622 1.00 56.84 106 HIS A C 1
ATOM 886 O O . HIS A 1 106 ? -16.327 -2.072 -2.141 1.00 56.84 106 HIS A O 1
ATOM 892 N N . ILE A 1 107 ? -15.753 -4.120 -2.859 1.00 61.84 107 ILE A N 1
ATOM 893 C CA . ILE A 1 107 ? -14.313 -3.970 -2.580 1.00 61.84 107 ILE A CA 1
ATOM 894 C C . ILE A 1 107 ? -13.555 -3.431 -3.804 1.00 61.84 107 ILE A C 1
ATOM 896 O O . ILE A 1 107 ? -12.593 -2.687 -3.647 1.00 61.84 107 ILE A O 1
ATOM 900 N N . LEU A 1 108 ? -13.993 -3.768 -5.025 1.00 57.25 108 LEU A N 1
ATOM 901 C CA . LEU A 1 108 ? -13.320 -3.356 -6.267 1.00 57.25 108 LEU A CA 1
ATOM 902 C C . LEU A 1 108 ? -13.817 -2.023 -6.845 1.00 57.25 108 LEU A C 1
ATOM 904 O O . LEU A 1 108 ? -13.106 -1.409 -7.635 1.00 57.25 108 LEU A O 1
ATOM 908 N N . LEU A 1 109 ? -15.018 -1.568 -6.476 1.00 55.38 109 LEU A N 1
ATOM 909 C CA . LEU A 1 109 ? -15.593 -0.316 -6.971 1.00 55.38 109 LEU A CA 1
ATOM 910 C C . LEU A 1 109 ? -15.724 0.684 -5.817 1.00 55.38 109 LEU A C 1
ATOM 912 O O . LEU A 1 109 ? -16.381 0.361 -4.825 1.00 55.38 109 LEU A O 1
ATOM 916 N N . PRO A 1 110 ? -15.141 1.895 -5.921 1.00 52.34 110 PRO A N 1
ATOM 917 C CA . PRO A 1 110 ? -15.305 2.917 -4.896 1.00 52.34 110 PRO A CA 1
ATOM 918 C C . PRO A 1 110 ? -16.780 3.332 -4.832 1.00 52.34 110 PRO A C 1
ATOM 920 O O . PRO A 1 110 ? -17.285 4.021 -5.717 1.00 52.34 110 PRO A O 1
ATOM 923 N N . SER A 1 111 ? -17.499 2.902 -3.794 1.00 57.12 111 SER A N 1
ATOM 924 C CA . SER A 1 111 ? -18.870 3.356 -3.564 1.00 57.12 111 SER A CA 1
ATOM 925 C C . SER A 1 111 ? -18.846 4.681 -2.804 1.00 57.12 111 SER A C 1
ATOM 927 O O . SER A 1 111 ? -18.416 4.727 -1.650 1.00 57.12 111 SER A O 1
ATOM 929 N N . SER A 1 112 ? -19.346 5.747 -3.426 1.00 54.38 112 SER A N 1
ATOM 930 C CA . SER A 1 112 ? -19.602 7.033 -2.771 1.00 54.38 112 SER A CA 1
ATOM 931 C C . SER A 1 112 ? -20.876 6.943 -1.920 1.00 54.38 112 SER A C 1
ATOM 933 O O . SER A 1 112 ? -21.939 7.431 -2.298 1.00 54.38 112 SER A O 1
ATOM 935 N N . HIS A 1 113 ? -20.805 6.233 -0.794 1.00 53.84 113 HIS A N 1
ATOM 936 C CA . HIS A 1 113 ? -21.876 6.230 0.201 1.00 53.84 113 HIS A CA 1
ATOM 937 C C . HIS A 1 113 ? -21.504 7.137 1.370 1.00 53.84 113 HIS A C 1
ATOM 939 O O . HIS A 1 113 ? -20.392 7.068 1.893 1.00 53.84 113 HIS A O 1
ATOM 945 N N . TYR A 1 114 ? -22.465 7.971 1.776 1.00 46.22 114 TYR A N 1
ATOM 946 C CA . TYR A 1 114 ? -22.368 8.850 2.937 1.00 46.22 114 TYR A CA 1
ATOM 947 C C . TYR A 1 114 ? -21.936 8.045 4.175 1.00 46.22 114 TYR A C 1
ATOM 949 O O . TYR A 1 114 ? -22.429 6.923 4.360 1.00 46.22 114 TYR A O 1
ATOM 957 N N . PRO A 1 115 ? -21.017 8.562 5.011 1.00 50.50 115 PRO A N 1
ATOM 958 C CA . PRO A 1 115 ? -20.590 7.872 6.215 1.00 50.50 115 PRO A CA 1
ATOM 959 C C . PRO A 1 115 ? -21.746 7.878 7.220 1.00 50.50 115 PRO A C 1
ATOM 961 O O . PRO A 1 115 ? -21.858 8.751 8.068 1.00 50.50 115 PRO A O 1
ATOM 964 N N . ILE A 1 116 ? -22.632 6.886 7.121 1.00 54.06 116 ILE A N 1
ATOM 965 C CA . ILE A 1 116 ? -23.410 6.426 8.274 1.00 54.06 116 ILE A CA 1
ATOM 966 C C . ILE A 1 116 ? -22.384 6.109 9.367 1.00 54.06 116 ILE A C 1
ATOM 968 O O . ILE A 1 116 ? -21.323 5.581 9.028 1.00 54.06 116 ILE A O 1
ATOM 972 N N . ASP A 1 117 ? -22.672 6.423 10.633 1.00 59.31 117 ASP A N 1
ATOM 973 C CA . ASP A 1 117 ? -21.806 6.160 11.793 1.00 59.31 117 ASP A CA 1
ATOM 974 C C . ASP A 1 117 ? -21.481 4.655 11.939 1.00 59.31 117 ASP A C 1
ATOM 976 O O . ASP A 1 117 ? -21.976 3.941 12.814 1.00 59.31 117 ASP A O 1
ATOM 980 N N . ARG A 1 118 ? -20.602 4.139 11.068 1.00 60.16 118 ARG A N 1
ATOM 981 C CA . ARG A 1 118 ? -20.168 2.733 11.019 1.00 60.16 118 ARG A CA 1
ATOM 982 C C . ARG A 1 118 ? -19.509 2.324 12.328 1.00 60.16 118 ARG A C 1
ATOM 984 O O . ARG A 1 118 ? -19.544 1.156 12.700 1.00 60.16 118 ARG A O 1
ATOM 991 N N . ARG A 1 119 ? -18.948 3.307 13.039 1.00 57.00 119 ARG A N 1
ATOM 992 C CA . ARG A 1 119 ? -18.339 3.164 14.360 1.00 57.00 119 ARG A CA 1
ATOM 993 C C . ARG A 1 119 ? -19.347 2.687 15.409 1.00 57.00 119 ARG A C 1
ATOM 995 O O . ARG A 1 119 ? -18.981 1.886 16.264 1.00 57.00 119 ARG A O 1
ATOM 1002 N N . LEU A 1 120 ? -20.603 3.133 15.323 1.00 59.97 120 LEU A N 1
ATOM 1003 C CA . LEU A 1 120 ? -21.678 2.679 16.206 1.00 59.97 120 LEU A CA 1
ATOM 1004 C C . LEU A 1 120 ? -22.209 1.313 15.767 1.00 59.97 120 LEU A C 1
ATOM 1006 O O . LEU A 1 120 ? -22.326 0.440 16.615 1.00 59.97 120 LEU A O 1
ATOM 1010 N N . ILE A 1 121 ? -22.404 1.092 14.461 1.00 63.38 121 ILE A N 1
ATOM 1011 C CA . ILE A 1 121 ? -22.919 -0.178 13.906 1.00 63.38 121 ILE A CA 1
ATOM 1012 C C . ILE A 1 121 ? -21.987 -1.357 14.227 1.00 63.38 121 ILE A C 1
ATOM 1014 O O . ILE A 1 121 ? -22.416 -2.393 14.727 1.00 63.38 121 ILE A O 1
ATOM 1018 N N . CYS A 1 122 ? -20.678 -1.207 14.002 1.00 62.03 122 CYS A N 1
ATOM 1019 C CA . CYS A 1 122 ? -19.741 -2.292 14.292 1.00 62.03 122 CYS A CA 1
ATOM 1020 C C . CYS A 1 122 ? -19.649 -2.604 15.789 1.00 62.03 122 CYS A C 1
ATOM 1022 O O . CYS A 1 122 ? -19.447 -3.765 16.141 1.00 62.03 122 CYS A O 1
ATOM 1024 N N . LYS A 1 123 ? -19.818 -1.599 16.659 1.00 63.09 123 LYS A N 1
ATOM 1025 C CA . LYS A 1 123 ? -19.758 -1.761 18.116 1.00 63.09 123 LYS A CA 1
ATOM 1026 C C . LYS A 1 123 ? -21.061 -2.334 18.686 1.00 63.09 123 LYS A C 1
ATOM 1028 O O . LYS A 1 123 ? -21.002 -3.204 19.552 1.00 63.09 123 LYS A O 1
ATOM 1033 N N . SER A 1 124 ? -22.215 -1.905 18.170 1.00 59.78 124 SER A N 1
ATOM 1034 C CA . SER A 1 124 ? -23.540 -2.385 18.581 1.00 59.78 124 SER A CA 1
ATOM 1035 C C . SER A 1 124 ? -23.816 -3.829 18.181 1.00 59.78 124 SER A C 1
ATOM 1037 O O . SER A 1 124 ? -24.615 -4.457 18.855 1.00 59.78 124 SER A O 1
ATOM 1039 N N . ASP A 1 125 ? -23.155 -4.348 17.139 1.00 57.41 125 ASP A N 1
ATOM 1040 C CA . ASP A 1 125 ? -23.292 -5.735 16.658 1.00 57.41 125 ASP A CA 1
ATOM 1041 C C . ASP A 1 125 ? -22.296 -6.723 17.293 1.00 57.41 125 ASP A C 1
ATOM 1043 O O . ASP A 1 125 ? -22.419 -7.928 17.093 1.00 57.41 125 ASP A O 1
ATOM 1047 N N . VAL A 1 126 ? -21.276 -6.248 18.019 1.00 56.41 126 VAL A N 1
ATOM 1048 C CA . VAL A 1 126 ? -20.352 -7.118 18.782 1.00 56.41 126 VAL A CA 1
ATOM 1049 C C . VAL A 1 126 ? -20.872 -7.360 20.203 1.00 56.41 126 VAL A C 1
ATOM 1051 O O . VAL A 1 126 ? -20.764 -8.465 20.723 1.00 56.41 126 VAL A O 1
ATOM 1054 N N . LEU A 1 127 ? -21.520 -6.359 20.802 1.00 52.94 127 LEU A N 1
ATOM 1055 C CA . LEU A 1 127 ? -22.191 -6.468 22.102 1.00 52.94 127 LEU A CA 1
ATOM 1056 C C . LEU A 1 127 ? -23.440 -7.389 22.187 1.00 52.94 127 LEU A C 1
ATOM 1058 O O . LEU A 1 127 ? -23.679 -7.882 23.284 1.00 52.94 127 LEU A O 1
ATOM 1062 N N . PRO A 1 128 ? -24.219 -7.703 21.129 1.00 47.31 128 PRO A N 1
ATOM 1063 C CA . PRO A 1 128 ? -25.328 -8.647 21.209 1.00 47.31 128 PRO A CA 1
ATOM 1064 C C . PRO A 1 128 ? -24.852 -10.108 21.174 1.00 47.31 128 PRO A C 1
ATOM 1066 O O . PRO A 1 128 ? -25.656 -11.006 21.378 1.00 47.31 128 PRO A O 1
ATOM 1069 N N . PHE A 1 129 ? -23.558 -10.354 20.925 1.00 43.22 129 PHE A N 1
ATOM 1070 C CA . PHE A 1 129 ? -22.930 -11.678 21.002 1.00 43.22 129 PHE A CA 1
ATOM 1071 C C . PHE A 1 129 ? -22.303 -11.965 22.378 1.00 43.22 129 PHE A C 1
ATOM 1073 O O . PHE A 1 129 ? -21.772 -13.052 22.594 1.00 43.22 129 PHE A O 1
ATOM 1080 N N . VAL A 1 130 ? -22.348 -10.992 23.296 1.00 38.59 130 VAL A N 1
ATOM 1081 C CA . VAL A 1 130 ? -21.911 -11.122 24.693 1.00 38.59 130 VAL A CA 1
ATOM 1082 C C . VAL A 1 130 ? -23.139 -10.968 25.597 1.00 38.59 130 VAL A C 1
ATOM 1084 O O . VAL A 1 130 ? -23.235 -10.024 26.378 1.00 38.59 130 VAL A O 1
ATOM 1087 N N . VAL A 1 131 ? -24.105 -11.874 25.441 1.00 33.81 131 VAL A N 1
ATOM 1088 C CA . VAL A 1 131 ? -25.174 -12.168 26.410 1.00 33.81 131 VAL A CA 1
ATOM 1089 C C . VAL A 1 131 ? -25.352 -13.677 26.452 1.00 33.81 131 VAL A C 1
ATOM 1091 O O . VAL A 1 131 ? -25.390 -14.279 25.356 1.00 33.81 131 VAL A O 1
#

Organism: Loa loa (NCBI:txid7209)

Sequence (131 aa):
MSVVPYCAQHLSLAPWRGWLCSLVPNLLTSYICFVYGLAALLFIILGMFAAWNMYLISIGETFVDYLQHRDYRRRQQRWRSPNDLGFVENWRCFLGLKQDRSFIRHILLPSSHYPIDRRLICKSDVLPFVV

Secondary structure (DSSP, 8-state):
-----GGGTS-TT-TTHHHHHHH-HHHHHHHHHHHHHHHHHHHHHHHHHHHHHHHHHHHT--HHHHHHTHHHHHH-TT---TT---HHHHHHHHTTTTSS--HHHHHSS--------HHHHHHHTTGGG--

Radius of gyration: 25.2 Å; chains: 1; bounding box: 58×26×65 Å